Protein AF-A0A929DYT6-F1 (afdb_monomer)

pLDDT: mean 86.95, std 8.0, range [52.22, 95.75]

Mean predicted aligned error: 4.44 Å

Foldseek 3Di:
DEAEDEDDPCVVVVPPVPVPHHQQQDDDDPDGVQVVCCVVVVHHYDYDYDD

Radius of gyration: 11.05 Å; Cα contacts (8 Å, |Δi|>4): 56; chains: 1; bounding box: 29×20×25 Å

Secondary structure (DSSP, 8-state):
--EEEE--GGGGGGTTTTSSS-GGGSEETTEEHHHHHHHHHSS-EEEE---

Structure (mmCIF, N/CA/C/O backbone):
data_AF-A0A929DYT6-F1
#
_entry.id   AF-A0A929DYT6-F1
#
loop_
_atom_site.group_PDB
_atom_site.id
_atom_site.type_symbol
_atom_site.label_atom_id
_atom_site.label_alt_id
_atom_site.label_comp_id
_atom_site.label_asym_id
_atom_site.label_entity_id
_atom_site.label_seq_id
_atom_site.pdbx_PDB_ins_code
_atom_site.Cartn_x
_atom_site.Cartn_y
_atom_site.Cartn_z
_atom_site.occupancy
_atom_site.B_iso_or_equiv
_atom_site.auth_seq_id
_atom_site.auth_comp_id
_atom_site.auth_asym_id
_atom_site.auth_atom_id
_atom_site.pdbx_PDB_model_num
ATOM 1 N N . MET A 1 1 ? -17.979 -8.575 0.441 1.00 70.88 1 MET A N 1
ATOM 2 C CA . MET A 1 1 ? -17.510 -7.791 -0.719 1.00 70.88 1 MET A CA 1
ATOM 3 C C . MET A 1 1 ? -15.988 -7.822 -0.701 1.00 70.88 1 MET A C 1
ATOM 5 O O . MET A 1 1 ? -15.442 -7.705 0.389 1.00 70.88 1 MET A O 1
ATOM 9 N N . ALA A 1 2 ? -15.320 -8.046 -1.833 1.00 79.62 2 ALA A N 1
ATOM 10 C CA . ALA A 1 2 ? -13.856 -8.035 -1.913 1.00 79.62 2 ALA A CA 1
ATOM 11 C C . ALA A 1 2 ? -13.401 -6.761 -2.631 1.00 79.62 2 ALA A C 1
ATOM 13 O O . ALA A 1 2 ? -13.972 -6.416 -3.666 1.00 79.62 2 ALA A O 1
ATOM 14 N N . LEU A 1 3 ? -12.418 -6.056 -2.069 1.00 87.00 3 LEU A N 1
ATOM 15 C CA . LEU A 1 3 ? -11.912 -4.800 -2.615 1.00 87.00 3 LEU A CA 1
ATOM 16 C C . LEU A 1 3 ? -10.595 -5.078 -3.346 1.00 87.00 3 LEU A C 1
ATOM 18 O O . LEU A 1 3 ? -9.637 -5.559 -2.746 1.00 87.00 3 LEU A O 1
ATOM 22 N N . ILE A 1 4 ? -10.555 -4.806 -4.648 1.00 88.75 4 ILE A N 1
ATOM 23 C CA . ILE A 1 4 ? -9.382 -5.070 -5.488 1.00 88.75 4 ILE A CA 1
ATOM 24 C C . ILE A 1 4 ? -8.692 -3.742 -5.787 1.00 88.75 4 ILE A C 1
ATOM 26 O O . ILE A 1 4 ? -9.300 -2.851 -6.380 1.00 88.75 4 ILE A O 1
ATOM 30 N N . LEU A 1 5 ? -7.432 -3.618 -5.370 1.00 87.88 5 LEU A N 1
ATOM 31 C CA . LEU A 1 5 ? -6.588 -2.460 -5.665 1.00 87.88 5 LEU A CA 1
ATOM 32 C C . LEU A 1 5 ? -5.597 -2.852 -6.757 1.00 87.88 5 LEU A C 1
ATOM 34 O O . LEU A 1 5 ? -4.782 -3.741 -6.533 1.00 87.88 5 LEU A O 1
ATOM 38 N N . PHE A 1 6 ? -5.679 -2.211 -7.919 1.00 87.44 6 PHE A N 1
ATOM 39 C CA . PHE A 1 6 ? -4.787 -2.458 -9.049 1.00 87.44 6 PHE A CA 1
ATOM 40 C C . PHE A 1 6 ? -3.997 -1.195 -9.387 1.00 87.44 6 PHE A C 1
ATOM 42 O O . PHE A 1 6 ? -4.497 -0.080 -9.232 1.00 87.44 6 PHE A O 1
ATOM 49 N N . ASP A 1 7 ? -2.765 -1.390 -9.841 1.00 84.00 7 ASP A N 1
ATOM 50 C CA . ASP A 1 7 ? -1.859 -0.312 -10.224 1.00 84.00 7 ASP A CA 1
ATOM 51 C C . ASP A 1 7 ? -2.069 0.041 -11.709 1.00 84.00 7 ASP A C 1
ATOM 53 O O . ASP A 1 7 ? -2.146 -0.848 -12.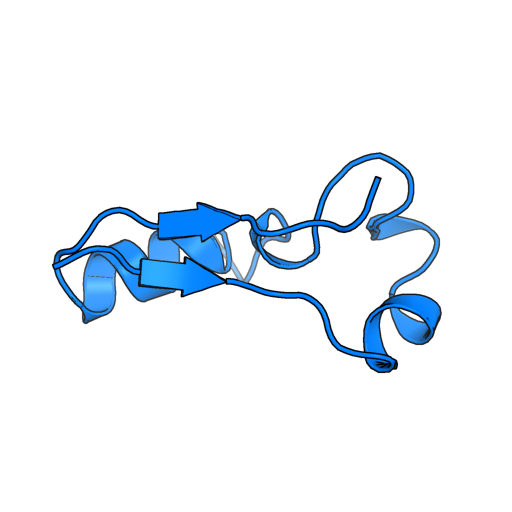562 1.00 84.00 7 ASP A O 1
ATOM 57 N N . ASP A 1 8 ? -2.182 1.332 -12.033 1.00 83.25 8 ASP A N 1
ATOM 58 C CA . ASP A 1 8 ? -2.254 1.814 -13.416 1.00 83.25 8 ASP A CA 1
ATOM 59 C C . ASP A 1 8 ? -0.859 2.185 -13.967 1.00 83.25 8 ASP A C 1
ATOM 61 O O . ASP A 1 8 ? 0.161 2.045 -13.291 1.00 83.25 8 ASP A O 1
ATOM 65 N N . HIS A 1 9 ? -0.793 2.687 -15.205 1.00 80.12 9 HIS A N 1
ATOM 66 C CA . HIS A 1 9 ? 0.459 3.126 -15.840 1.00 80.12 9 HIS A CA 1
ATOM 67 C C . HIS A 1 9 ? 1.230 4.197 -15.046 1.00 80.12 9 HIS A C 1
ATOM 69 O O . HIS A 1 9 ? 2.439 4.331 -15.228 1.00 80.12 9 HIS A O 1
ATOM 75 N N . SER A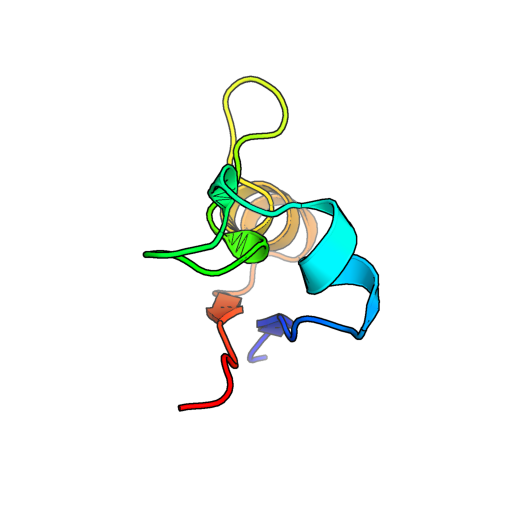 1 10 ? 0.569 4.912 -14.138 1.00 80.25 10 SER A N 1
ATOM 76 C CA . SER A 1 10 ? 1.174 5.899 -13.240 1.00 80.25 10 SER A CA 1
ATOM 77 C C . SER A 1 10 ? 2.168 5.299 -12.233 1.00 80.25 10 SER A C 1
ATOM 79 O O . SER A 1 10 ? 2.909 6.051 -11.601 1.00 80.25 10 SER A O 1
ATOM 81 N N . TRP A 1 11 ? 2.243 3.966 -12.094 1.00 82.81 11 TRP A N 1
ATOM 82 C CA . TRP A 1 11 ? 3.213 3.296 -11.214 1.00 82.81 11 TRP A CA 1
ATOM 83 C C . TRP A 1 11 ? 4.677 3.609 -11.570 1.00 82.81 11 TRP A C 1
ATOM 85 O O . TRP A 1 11 ? 5.517 3.663 -10.672 1.00 82.81 11 TRP A O 1
ATOM 95 N N . ASP A 1 12 ? 4.974 3.851 -12.853 1.00 84.12 12 ASP A N 1
ATOM 96 C CA . ASP A 1 12 ? 6.325 4.152 -13.346 1.00 84.12 12 ASP A CA 1
ATOM 97 C C . ASP A 1 12 ? 6.853 5.462 -12.741 1.00 84.12 12 ASP A C 1
ATOM 99 O O . ASP A 1 12 ? 8.011 5.562 -12.344 1.00 84.12 12 ASP A O 1
ATOM 103 N N . MET A 1 13 ? 5.956 6.432 -12.527 1.00 87.81 13 MET A N 1
ATOM 104 C CA . MET A 1 13 ? 6.274 7.700 -11.863 1.00 87.81 13 MET A CA 1
ATOM 105 C C . MET A 1 13 ? 6.529 7.549 -1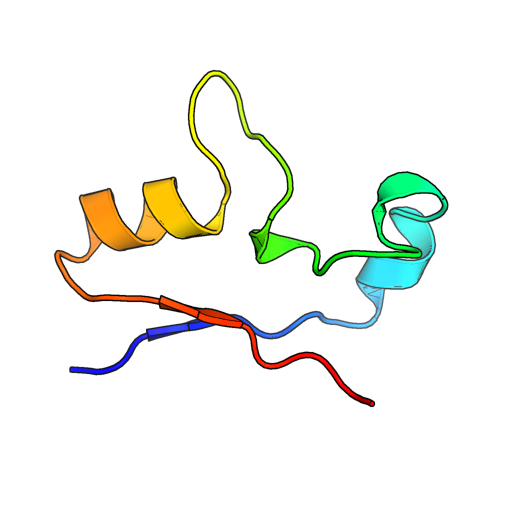0.358 1.00 87.81 13 MET A C 1
ATOM 107 O O . MET A 1 13 ? 7.027 8.477 -9.722 1.00 87.81 13 MET A O 1
ATOM 111 N N . LEU A 1 14 ? 6.165 6.404 -9.773 1.00 88.06 14 LEU A N 1
ATOM 112 C CA . LEU A 1 14 ? 6.362 6.097 -8.356 1.00 88.06 14 LEU A CA 1
ATOM 113 C C . LEU A 1 14 ? 7.627 5.272 -8.111 1.00 88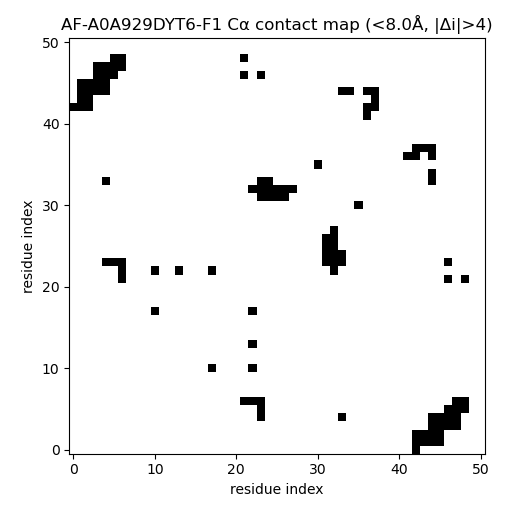.06 14 LEU A C 1
ATOM 115 O O . LEU A 1 14 ? 7.996 5.046 -6.955 1.00 88.06 14 LEU A O 1
ATOM 119 N N . LEU A 1 15 ? 8.333 4.863 -9.168 1.00 87.25 15 LEU A N 1
ATOM 120 C CA . LEU A 1 15 ? 9.678 4.323 -9.032 1.00 87.25 15 LEU A CA 1
ATOM 121 C C . LEU A 1 15 ? 10.604 5.387 -8.415 1.00 87.25 15 LEU A C 1
ATOM 123 O O . LEU A 1 15 ? 10.531 6.562 -8.776 1.00 87.25 15 LEU A O 1
ATOM 127 N N . PRO A 1 16 ? 11.476 5.010 -7.458 1.00 89.94 16 PRO A N 1
ATOM 128 C CA . PRO A 1 16 ? 11.852 3.648 -7.055 1.00 89.94 16 PRO A CA 1
ATOM 129 C C . PRO A 1 16 ? 11.017 3.040 -5.907 1.00 89.94 16 PRO A C 1
ATOM 131 O O . PRO A 1 16 ? 11.335 1.959 -5.409 1.00 89.94 16 PRO A O 1
ATOM 134 N N . LEU A 1 17 ? 9.983 3.725 -5.417 1.00 87.75 17 LEU A N 1
ATOM 135 C CA . LEU A 1 17 ? 9.291 3.367 -4.169 1.00 87.75 17 LEU A CA 1
ATOM 136 C C . LEU A 1 17 ? 8.478 2.069 -4.267 1.00 87.75 17 LEU A C 1
ATOM 138 O O . LEU A 1 17 ? 8.230 1.417 -3.246 1.00 87.75 17 LEU A O 1
ATOM 142 N N . THR A 1 18 ? 8.099 1.703 -5.488 1.00 89.00 18 THR A N 1
ATOM 143 C CA . THR A 1 18 ? 7.255 0.557 -5.840 1.00 89.00 18 THR A CA 1
ATOM 144 C C . THR A 1 18 ? 8.035 -0.606 -6.467 1.00 89.00 18 THR A C 1
ATOM 146 O O . THR A 1 18 ? 7.430 -1.539 -6.979 1.00 89.00 18 THR A O 1
ATOM 149 N N . PHE A 1 19 ? 9.377 -0.617 -6.392 1.00 85.88 19 PHE A N 1
ATOM 150 C CA . PHE A 1 19 ? 10.184 -1.729 -6.933 1.00 85.88 19 PHE A CA 1
ATOM 151 C C . PHE A 1 19 ? 9.919 -3.078 -6.254 1.00 85.88 19 PHE A C 1
ATOM 153 O O . PHE A 1 19 ? 10.019 -4.121 -6.889 1.00 85.88 19 PHE A O 1
ATOM 160 N N . THR A 1 20 ? 9.641 -3.068 -4.950 1.00 87.56 20 THR A N 1
ATOM 161 C CA . THR A 1 20 ? 9.506 -4.286 -4.131 1.00 87.56 20 THR A CA 1
ATOM 162 C C . THR A 1 20 ? 8.127 -4.432 -3.495 1.00 87.56 20 THR A C 1
ATOM 164 O O . THR A 1 20 ? 7.906 -5.350 -2.705 1.00 87.56 20 THR A O 1
ATOM 167 N N . ARG A 1 21 ? 7.201 -3.511 -3.789 1.00 87.12 21 ARG A N 1
ATOM 168 C CA . ARG A 1 21 ? 5.851 -3.480 -3.216 1.00 87.12 21 ARG A CA 1
ATOM 169 C C . ARG A 1 21 ? 4.871 -2.719 -4.115 1.00 87.12 21 ARG A C 1
ATOM 171 O O . ARG A 1 21 ? 5.292 -1.766 -4.768 1.00 87.12 21 ARG A O 1
ATOM 178 N N . PRO A 1 22 ? 3.575 -3.070 -4.086 1.00 89.38 22 PRO A N 1
ATOM 179 C CA . PRO A 1 22 ? 2.542 -2.345 -4.824 1.00 89.38 22 PRO A CA 1
ATOM 180 C C . PRO A 1 22 ? 2.340 -0.912 -4.332 1.00 89.38 22 PRO A C 1
ATOM 182 O O . PRO A 1 22 ? 2.669 -0.585 -3.185 1.00 89.38 22 PRO A O 1
ATOM 185 N N . VAL A 1 23 ? 1.693 -0.078 -5.157 1.00 90.25 23 VAL A N 1
ATOM 186 C CA . VAL A 1 23 ? 1.316 1.298 -4.779 1.00 90.25 23 VAL A CA 1
ATOM 187 C C . VAL A 1 23 ? 0.379 1.278 -3.576 1.00 90.25 23 VAL A C 1
ATOM 189 O O . VAL A 1 23 ? 0.508 2.104 -2.677 1.00 90.25 23 VAL A O 1
ATOM 192 N N . SER A 1 24 ? -0.515 0.290 -3.498 1.00 91.88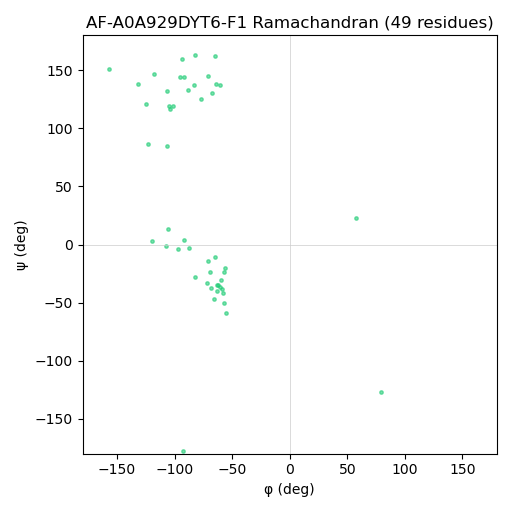 24 SER A N 1
ATOM 193 C CA . SER A 1 24 ? -1.454 0.121 -2.380 1.00 91.88 24 SER A CA 1
ATOM 194 C C . SER A 1 24 ? -0.777 -0.010 -1.006 1.00 91.88 24 SER A C 1
ATOM 196 O O . SER A 1 24 ? -1.384 0.335 0.010 1.00 91.88 24 SER A O 1
ATOM 198 N N . ALA A 1 25 ? 0.490 -0.437 -0.963 1.00 91.56 25 ALA A N 1
ATOM 199 C CA . ALA A 1 25 ? 1.286 -0.542 0.259 1.00 91.56 25 ALA A CA 1
ATOM 200 C C . ALA A 1 25 ? 2.024 0.759 0.634 1.00 91.56 25 ALA A C 1
ATOM 202 O O . ALA A 1 25 ? 2.705 0.811 1.664 1.00 91.56 25 ALA A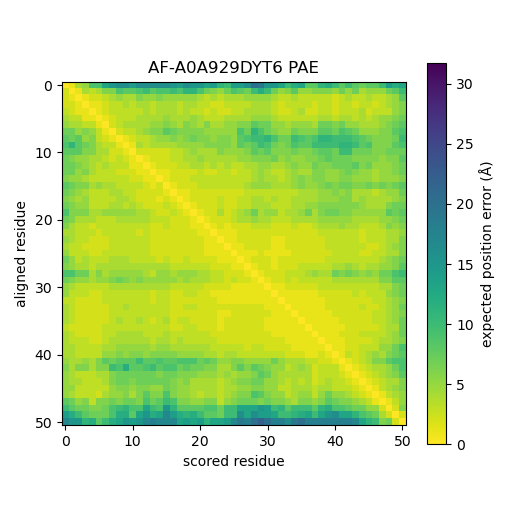 O 1
ATOM 203 N N . LEU A 1 26 ? 1.931 1.812 -0.184 1.00 91.44 26 LEU A N 1
ATOM 204 C CA . LEU A 1 26 ? 2.497 3.118 0.144 1.00 91.44 26 LEU A CA 1
ATOM 205 C C . LEU A 1 26 ? 1.691 3.791 1.256 1.00 91.44 26 LEU A C 1
ATOM 207 O O . LEU A 1 26 ? 0.468 3.660 1.337 1.00 91.44 26 LEU A O 1
ATOM 211 N N . ARG A 1 27 ? 2.395 4.532 2.118 1.00 92.94 27 ARG A N 1
ATOM 212 C CA . ARG A 1 27 ? 1.783 5.289 3.213 1.00 92.94 27 ARG A CA 1
ATOM 213 C C . ARG A 1 27 ? 1.261 6.641 2.745 1.00 92.94 27 ARG A C 1
ATOM 215 O O . ARG A 1 27 ? 1.958 7.374 2.050 1.00 92.94 27 ARG A O 1
ATOM 222 N N . VAL A 1 28 ? 0.070 6.991 3.218 1.00 92.19 28 VAL A N 1
ATOM 223 C CA . VAL A 1 28 ? -0.564 8.304 3.095 1.00 92.19 28 VAL A CA 1
ATOM 224 C C . VAL A 1 28 ? -0.865 8.789 4.512 1.00 92.19 28 VAL A C 1
ATOM 226 O O . VAL A 1 28 ? -1.928 8.545 5.079 1.00 92.19 28 VAL A O 1
ATOM 229 N N . GLY A 1 29 ? 0.136 9.430 5.121 1.00 93.38 29 GLY A N 1
ATOM 230 C CA . GLY A 1 29 ? 0.129 9.752 6.546 1.00 93.38 29 GLY A CA 1
ATOM 231 C C . GLY A 1 29 ? 0.497 8.536 7.401 1.00 93.38 29 GLY A C 1
ATOM 232 O O . GLY A 1 29 ? 1.546 7.922 7.195 1.00 93.38 29 GLY A O 1
ATOM 233 N N . ILE A 1 30 ? -0.347 8.207 8.382 1.00 94.62 30 ILE A N 1
ATOM 234 C CA . ILE A 1 30 ? -0.131 7.058 9.278 1.00 94.62 30 ILE A CA 1
ATOM 235 C C . ILE A 1 30 ? -0.599 5.728 8.670 1.00 94.62 30 ILE A C 1
ATOM 237 O O . ILE A 1 30 ? -0.022 4.690 8.984 1.00 94.62 30 ILE A O 1
ATOM 241 N N . MET A 1 31 ? -1.597 5.775 7.786 1.00 95.75 31 MET A N 1
ATOM 242 C CA . MET A 1 31 ? -2.171 4.610 7.108 1.00 95.75 31 MET A CA 1
ATOM 243 C C . MET A 1 31 ? -1.505 4.373 5.750 1.00 95.75 31 MET A C 1
ATOM 245 O O . MET A 1 31 ? -0.922 5.279 5.155 1.00 95.75 31 MET A O 1
ATOM 249 N N . THR A 1 32 ? -1.622 3.158 5.234 1.00 94.25 32 THR A N 1
ATOM 250 C CA . THR A 1 32 ? -1.392 2.806 3.829 1.00 94.25 32 THR A CA 1
ATOM 251 C C . THR A 1 32 ? -2.622 3.104 2.974 1.00 94.25 32 THR A C 1
ATOM 253 O O . THR A 1 32 ? -3.728 3.278 3.488 1.00 94.25 32 THR A O 1
ATOM 256 N N . ILE A 1 33 ? -2.445 3.168 1.651 1.00 92.62 33 ILE A N 1
ATOM 257 C CA . ILE A 1 33 ? -3.567 3.322 0.710 1.00 92.62 33 ILE A CA 1
ATOM 258 C C . ILE A 1 33 ? -4.568 2.175 0.889 1.00 92.62 33 ILE A C 1
ATOM 260 O O . ILE A 1 33 ? -5.771 2.426 0.926 1.00 92.62 33 ILE A O 1
ATOM 264 N N . ALA A 1 34 ? -4.077 0.944 1.057 1.00 93.19 34 ALA A N 1
ATOM 265 C CA . ALA A 1 34 ? -4.894 -0.216 1.394 1.00 93.19 34 ALA A CA 1
ATOM 266 C C . ALA A 1 34 ? -5.719 0.019 2.669 1.00 93.19 34 ALA A C 1
ATOM 268 O O . ALA A 1 34 ? -6.946 0.027 2.606 1.00 93.19 34 ALA A O 1
ATOM 269 N N . GLU A 1 35 ? -5.066 0.311 3.797 1.00 93.69 35 GLU A N 1
ATOM 270 C CA . GLU A 1 35 ? -5.733 0.510 5.095 1.00 93.69 35 GLU A CA 1
ATOM 271 C C . GLU A 1 35 ? -6.763 1.641 5.069 1.00 93.69 35 GLU A C 1
ATOM 273 O O . GLU A 1 35 ? -7.837 1.511 5.653 1.00 93.69 35 GLU A O 1
ATOM 278 N N . LYS A 1 36 ? -6.469 2.738 4.365 1.00 93.88 36 LYS A N 1
ATOM 279 C CA . LYS A 1 36 ? -7.415 3.843 4.190 1.00 93.88 36 LYS A CA 1
ATOM 280 C C . LYS A 1 36 ? -8.720 3.346 3.562 1.00 93.88 36 LYS A C 1
ATOM 282 O O . LYS A 1 36 ? -9.799 3.636 4.070 1.00 93.88 36 LYS A O 1
ATOM 287 N N . TRP A 1 37 ? -8.630 2.598 2.464 1.00 92.75 37 TRP A N 1
ATOM 288 C CA . TRP A 1 37 ? -9.815 2.088 1.775 1.00 92.75 37 TRP A CA 1
ATOM 289 C C . TRP A 1 37 ? -10.514 0.973 2.552 1.00 92.75 37 TRP A C 1
ATOM 291 O O . TRP A 1 37 ? -11.740 0.902 2.522 1.00 92.75 37 TRP A O 1
ATOM 301 N N . GLU A 1 38 ? -9.776 0.148 3.292 1.00 93.25 38 GLU A N 1
ATOM 302 C CA . GLU A 1 38 ? -10.365 -0.841 4.201 1.00 93.25 38 GLU A CA 1
ATOM 303 C C . GLU A 1 38 ? -11.159 -0.180 5.330 1.00 93.25 38 GLU A C 1
ATOM 305 O O . GLU A 1 38 ? -12.249 -0.644 5.665 1.00 93.25 38 GLU A O 1
ATOM 310 N N . HIS A 1 39 ? -10.647 0.924 5.879 1.00 92.31 39 HIS A N 1
ATOM 311 C CA . HIS A 1 39 ? -11.333 1.725 6.888 1.00 92.31 39 HIS A CA 1
ATOM 312 C C . HIS A 1 39 ? -12.592 2.397 6.321 1.00 92.31 39 HIS A C 1
ATOM 314 O O . HIS A 1 39 ? -13.655 2.312 6.931 1.00 92.31 3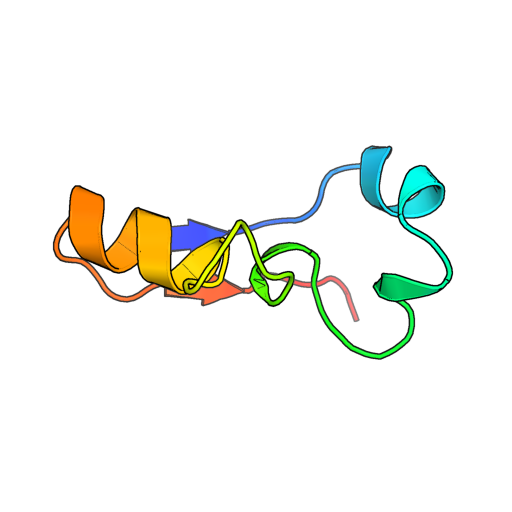9 HIS A O 1
ATOM 320 N N . ASP A 1 40 ? -12.492 3.028 5.145 1.00 92.56 40 ASP A N 1
ATOM 321 C CA . ASP A 1 40 ? -13.609 3.745 4.512 1.00 92.56 40 ASP A CA 1
ATOM 322 C C . ASP A 1 40 ? -14.733 2.796 4.038 1.00 92.56 40 ASP A C 1
ATOM 324 O O . ASP A 1 40 ? -15.913 3.134 4.127 1.00 92.56 40 ASP A O 1
ATOM 328 N N . LEU A 1 41 ? -14.390 1.607 3.523 1.00 91.44 41 LEU A N 1
ATOM 329 C CA . LEU A 1 41 ? -15.335 0.678 2.877 1.00 91.44 41 LEU A CA 1
ATOM 330 C C . LEU A 1 41 ? -15.658 -0.568 3.719 1.00 91.44 41 LEU A C 1
ATOM 332 O O . LEU A 1 41 ? -16.435 -1.424 3.284 1.00 91.44 41 LEU A O 1
ATOM 336 N N . GLY A 1 42 ? -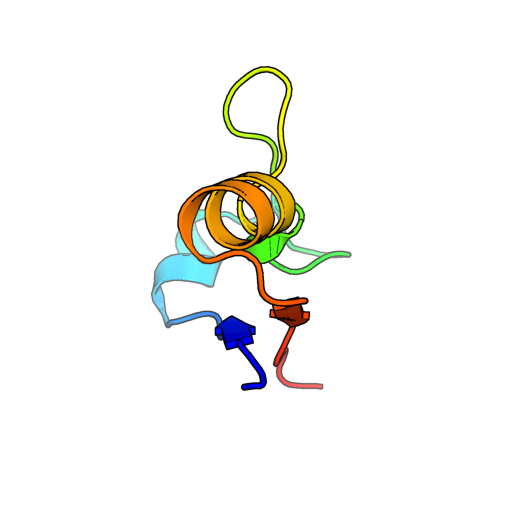15.051 -0.707 4.901 1.00 89.69 42 GLY A N 1
ATOM 337 C CA . GLY A 1 42 ? -15.280 -1.819 5.831 1.00 89.69 42 GLY A CA 1
ATOM 338 C C . GLY A 1 42 ? -15.005 -3.207 5.237 1.00 89.69 42 GLY A C 1
ATOM 339 O O . GLY A 1 42 ? -15.575 -4.199 5.689 1.00 89.69 42 GLY A O 1
ATOM 340 N N . SER A 1 43 ? -14.188 -3.287 4.184 1.00 88.81 43 SER A N 1
ATOM 341 C CA . SER A 1 43 ? -13.941 -4.503 3.400 1.00 88.81 43 SER A CA 1
ATOM 342 C C . SER A 1 43 ? -12.446 -4.707 3.216 1.00 88.81 43 SER A C 1
ATOM 344 O O . SER A 1 43 ? -11.742 -3.747 2.926 1.00 88.81 43 SER A O 1
ATOM 346 N N . LYS A 1 44 ? -11.965 -5.951 3.337 1.00 87.81 44 LYS A N 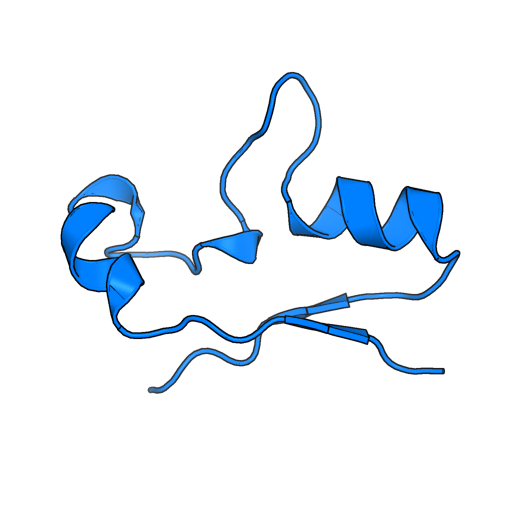1
ATOM 347 C CA . LYS A 1 44 ? -10.547 -6.269 3.119 1.00 87.81 44 LYS A CA 1
ATOM 348 C C . LYS A 1 44 ? -10.134 -6.003 1.674 1.00 87.81 44 LYS A C 1
ATOM 350 O O . LYS A 1 44 ? -10.862 -6.362 0.742 1.00 87.81 44 LYS A O 1
ATOM 355 N N . SER A 1 45 ? -8.951 -5.422 1.522 1.00 89.88 45 SER A N 1
ATOM 356 C CA . SER A 1 45 ? -8.328 -5.154 0.239 1.00 89.88 45 SER A CA 1
ATOM 357 C C . SER A 1 45 ? -7.356 -6.267 -0.143 1.00 89.88 45 SER A C 1
ATOM 359 O O . SER A 1 45 ? -6.686 -6.868 0.697 1.00 89.88 45 SER A O 1
ATOM 361 N N . THR A 1 46 ? -7.291 -6.562 -1.434 1.00 87.00 46 THR A N 1
ATOM 362 C CA . THR A 1 46 ? -6.285 -7.448 -2.018 1.00 87.00 46 THR A CA 1
ATOM 363 C C . THR A 1 46 ? -5.566 -6.689 -3.127 1.00 87.00 46 THR A C 1
ATOM 365 O O . THR A 1 46 ? -6.240 -6.240 -4.065 1.00 87.00 46 THR A O 1
ATOM 368 N N . PRO A 1 47 ? -4.235 -6.516 -3.041 1.00 84.19 47 PRO A N 1
ATOM 369 C CA . PRO A 1 47 ? -3.476 -5.929 -4.130 1.00 84.19 47 PRO A CA 1
ATOM 370 C C . PRO A 1 47 ? -3.478 -6.886 -5.322 1.00 84.19 47 PRO A C 1
ATOM 372 O O . PRO A 1 47 ? -3.186 -8.073 -5.182 1.00 84.19 47 PRO A O 1
ATOM 375 N N . LEU A 1 48 ? -3.813 -6.358 -6.492 1.00 81.00 48 LEU A N 1
ATOM 376 C CA . LEU A 1 48 ? -3.685 -7.029 -7.773 1.00 81.00 48 LEU A CA 1
ATOM 377 C C . LEU A 1 48 ? -2.505 -6.392 -8.503 1.00 81.00 48 LEU A C 1
ATOM 379 O O . LEU A 1 48 ? -2.662 -5.448 -9.275 1.00 81.00 48 LEU A O 1
ATOM 383 N N . THR A 1 49 ? -1.312 -6.890 -8.192 1.00 70.81 49 THR A N 1
ATOM 384 C CA . THR A 1 49 ? -0.080 -6.521 -8.891 1.00 70.81 49 THR A CA 1
ATOM 385 C C . THR A 1 49 ? 0.149 -7.502 -10.027 1.00 70.81 49 THR A C 1
ATOM 387 O O . THR A 1 49 ? -0.182 -8.682 -9.922 1.00 70.81 49 THR A O 1
ATOM 390 N N . ARG A 1 50 ? 0.677 -7.000 -11.138 1.00 63.16 50 ARG A N 1
ATOM 391 C CA . ARG A 1 50 ? 1.113 -7.826 -12.259 1.00 63.16 50 ARG A CA 1
ATOM 392 C C . ARG A 1 50 ? 2.465 -8.461 -11.894 1.00 63.16 50 ARG A C 1
ATOM 394 O O . ARG A 1 50 ? 3.365 -7.712 -11.527 1.00 63.16 50 ARG A O 1
ATOM 401 N N . ASP A 1 51 ? 2.572 -9.792 -11.967 1.00 52.22 51 ASP A N 1
ATOM 402 C CA . ASP A 1 51 ? 3.860 -10.517 -11.918 1.00 52.22 51 ASP A CA 1
ATOM 403 C C . ASP A 1 51 ? 4.837 -10.014 -13.000 1.00 52.22 51 ASP A C 1
ATOM 405 O O . ASP A 1 51 ? 4.386 -9.754 -14.149 1.00 52.22 51 ASP A O 1
#

Solvent-accessible surface area (backbone atoms only — not comparable to full-atom values): 3290 Å² total; per-residue (Å²): 122,82,41,79,49,68,77,60,86,69,53,68,79,45,56,77,78,44,77,89,44,59,69,51,71,40,68,67,82,93,40,29,50,42,55,49,50,26,68,76,66,75,30,64,65,44,80,51,72,85,131

Sequence (51 aa):
MALILFDDHSWDMLLPLTFTRPVSALRVGIMTIAEKWEHDLGSKSTPLTRD